Protein AF-A0A7X8FYD7-F1 (afdb_monomer)

Secondary structure (DSSP, 8-state):
--GGG--GGGEEEE-S---HHHHHHHHHHHHHHH--SS--HHHHHHHHHHHHHHS--EEETTEE--EEE-SS-SS-EEEEEEEEEEEP---TT-PPEEEEEEEEE-TT-HHHHHHHHHHHHHHTT-HHHHHHHHH--SHHHHHHHHHHHHHHTT-

Radius of gyration: 14.41 Å; Cα contacts (8 Å, |Δi|>4): 251; chains: 1; bounding box: 33×29×34 Å

Foldseek 3Di:
DQLVQDDLLQEEEAEDDDEPLVVLVVNLVSCVPRPPFFDDSVQVSVFLVVVVVVDFQAADPQEGEREGEGQRGDAKHKHKYAYLDFYQGPHPVRDGHGIYIYIYGYPVCVVVRVVNVVVVVVLVVDNVLVVLLNVDPGSVSNSVSSVVSVVVVVD

Structure (mmCIF, N/CA/C/O backbone):
data_AF-A0A7X8FYD7-F1
#
_entry.id   AF-A0A7X8FYD7-F1
#
loop_
_atom_site.group_PDB
_atom_site.id
_atom_site.type_symbol
_atom_site.label_atom_id
_atom_site.label_alt_id
_atom_site.label_comp_id
_atom_site.label_asym_id
_atom_site.label_entity_id
_atom_site.label_seq_id
_atom_site.pdbx_PDB_ins_code
_atom_site.Cartn_x
_atom_site.Cartn_y
_atom_site.Cartn_z
_atom_site.occupancy
_atom_site.B_iso_or_equiv
_atom_site.auth_seq_id
_atom_site.auth_comp_id
_atom_site.auth_asym_id
_atom_site.auth_atom_id
_atom_site.pdbx_PDB_model_num
ATOM 1 N N . MET A 1 1 ? 13.919 -7.807 6.860 1.00 67.19 1 MET A N 1
ATOM 2 C CA . MET A 1 1 ? 13.280 -8.145 5.570 1.00 67.19 1 MET A CA 1
ATOM 3 C C . MET A 1 1 ? 12.225 -7.107 5.169 1.00 67.19 1 MET A C 1
ATOM 5 O O . MET A 1 1 ? 12.425 -6.496 4.137 1.00 67.19 1 MET A O 1
ATOM 9 N N . LEU A 1 2 ? 11.195 -6.793 5.975 1.00 74.19 2 LEU A N 1
ATOM 10 C CA . LEU A 1 2 ? 10.309 -5.623 5.737 1.00 74.19 2 LEU A CA 1
ATOM 11 C C . LEU A 1 2 ? 10.886 -4.304 6.292 1.00 74.19 2 LEU A C 1
ATOM 13 O O . LEU A 1 2 ? 10.852 -3.275 5.628 1.00 74.19 2 LEU A O 1
ATOM 17 N N . LEU A 1 3 ? 11.457 -4.351 7.503 1.00 78.56 3 LEU A N 1
ATOM 18 C CA . LEU A 1 3 ? 11.962 -3.181 8.242 1.00 78.56 3 LEU A CA 1
ATOM 19 C C . LEU A 1 3 ? 12.943 -2.302 7.456 1.00 78.56 3 LEU A C 1
ATOM 21 O O . LEU A 1 3 ? 12.947 -1.091 7.627 1.00 78.56 3 LEU A O 1
ATOM 25 N N . SER A 1 4 ? 13.752 -2.902 6.580 1.00 83.06 4 SER A N 1
ATOM 26 C CA . SER A 1 4 ? 14.718 -2.190 5.731 1.00 83.06 4 SER A CA 1
ATOM 27 C C . SER A 1 4 ? 14.064 -1.249 4.716 1.00 83.06 4 SER A C 1
ATOM 29 O O . SER A 1 4 ? 14.747 -0.404 4.150 1.00 83.06 4 SER A O 1
ATOM 31 N N . TYR A 1 5 ? 12.760 -1.408 4.487 1.00 83.25 5 TYR A N 1
ATOM 32 C CA . TYR A 1 5 ? 11.956 -0.626 3.553 1.00 83.25 5 TYR A CA 1
ATOM 33 C C . TYR A 1 5 ? 10.966 0.309 4.254 1.00 83.25 5 TYR A C 1
ATOM 35 O O . TYR A 1 5 ? 10.282 1.083 3.586 1.00 83.25 5 TYR A O 1
ATOM 43 N N . LEU A 1 6 ? 10.868 0.251 5.588 1.00 79.88 6 LEU A N 1
ATOM 44 C CA . LEU A 1 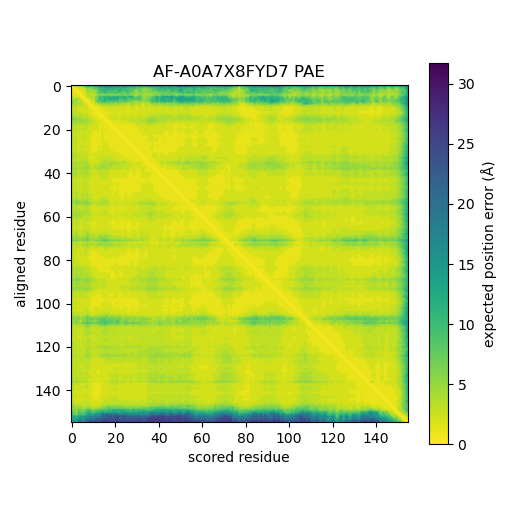6 ? 10.000 1.141 6.349 1.00 79.88 6 LEU A CA 1
ATOM 45 C C . LEU A 1 6 ? 10.676 2.497 6.541 1.00 79.88 6 LEU A C 1
ATOM 47 O O . LEU A 1 6 ? 11.766 2.609 7.095 1.00 79.88 6 LEU A O 1
ATOM 51 N N . ASN A 1 7 ? 9.981 3.540 6.111 1.00 76.94 7 ASN A N 1
ATOM 52 C CA . ASN A 1 7 ? 10.353 4.929 6.310 1.00 76.94 7 ASN A CA 1
ATOM 53 C C . ASN A 1 7 ? 9.074 5.679 6.680 1.00 76.94 7 ASN A C 1
ATOM 55 O O . ASN A 1 7 ? 8.087 5.552 5.957 1.00 76.94 7 ASN A O 1
ATOM 59 N N . ASN A 1 8 ? 9.072 6.450 7.773 1.00 76.69 8 ASN A N 1
ATOM 60 C CA . ASN A 1 8 ? 7.869 7.178 8.195 1.00 76.69 8 ASN A CA 1
ATOM 61 C C . ASN A 1 8 ? 7.338 8.101 7.091 1.00 76.69 8 ASN A C 1
ATOM 63 O O . ASN A 1 8 ? 6.133 8.201 6.909 1.00 76.69 8 ASN A O 1
ATOM 67 N N . LYS A 1 9 ? 8.223 8.684 6.270 1.00 87.75 9 LYS A N 1
ATOM 68 C CA . LYS A 1 9 ? 7.839 9.536 5.137 1.00 87.75 9 LYS A CA 1
ATOM 69 C C . LYS A 1 9 ? 7.046 8.793 4.062 1.00 87.75 9 LYS A C 1
ATOM 71 O O . LYS A 1 9 ? 6.419 9.448 3.243 1.00 87.75 9 LYS A O 1
ATOM 76 N N . MET A 1 10 ? 7.117 7.464 4.031 1.00 94.12 10 MET A N 1
ATOM 77 C CA . MET A 1 10 ? 6.411 6.602 3.080 1.00 94.12 10 MET A CA 1
ATOM 78 C C . MET A 1 10 ? 5.127 6.004 3.660 1.00 94.12 10 MET A C 1
ATOM 80 O O . MET A 1 10 ? 4.508 5.159 3.016 1.00 94.12 10 MET A O 1
ATOM 84 N N . ILE A 1 11 ? 4.740 6.407 4.871 1.00 96.38 11 ILE A N 1
ATOM 85 C CA . ILE A 1 11 ? 3.503 5.992 5.523 1.00 96.38 11 ILE A CA 1
ATOM 86 C C . ILE A 1 11 ? 2.529 7.165 5.461 1.00 96.38 11 ILE A C 1
ATOM 88 O O . ILE A 1 11 ? 2.913 8.299 5.724 1.00 96.38 11 ILE A O 1
ATOM 92 N N . SER A 1 12 ? 1.276 6.890 5.110 1.00 97.19 12 SER A N 1
ATOM 93 C CA . SER A 1 12 ? 0.207 7.884 5.081 1.00 97.19 12 SER A CA 1
ATOM 94 C C . SER A 1 12 ? -1.029 7.379 5.816 1.00 97.19 12 SER A C 1
ATOM 96 O O . SER A 1 12 ? -1.441 6.228 5.646 1.00 97.19 12 SER A O 1
ATOM 98 N N . LEU A 1 13 ? -1.630 8.248 6.630 1.00 97.69 13 LEU A N 1
ATOM 99 C CA . LEU A 1 13 ? -2.924 7.997 7.256 1.00 97.69 13 LEU A CA 1
ATOM 100 C C . LEU A 1 13 ? -4.000 8.903 6.653 1.00 97.69 13 LEU A C 1
ATOM 102 O O . LEU A 1 13 ? -3.985 10.120 6.820 1.00 97.69 13 LEU A O 1
ATOM 106 N N . GLU A 1 14 ? -4.989 8.289 6.020 1.00 97.81 14 GLU A N 1
ATOM 107 C CA . GLU A 1 14 ? -6.003 8.976 5.232 1.00 97.81 14 GLU A CA 1
ATOM 108 C C . GLU A 1 14 ? -7.385 8.880 5.890 1.00 97.81 14 GLU A C 1
ATOM 110 O O . GLU A 1 14 ? -7.880 7.798 6.223 1.00 97.81 14 GLU A O 1
ATOM 115 N N . LYS A 1 15 ? -8.018 10.042 6.095 1.00 96.38 15 LYS A N 1
ATOM 116 C CA . LYS A 1 15 ? -9.303 10.170 6.812 1.00 96.38 15 LYS A CA 1
ATOM 117 C C . LYS A 1 15 ? -10.501 10.441 5.906 1.00 96.38 15 LYS A C 1
ATOM 119 O O . LYS A 1 15 ? -11.630 10.378 6.383 1.00 96.38 15 LYS A O 1
ATOM 124 N N . ASN A 1 16 ? -10.267 10.751 4.635 1.00 96.81 16 ASN A N 1
ATOM 125 C CA . ASN A 1 16 ? -11.333 10.960 3.658 1.00 96.81 16 ASN A CA 1
ATOM 126 C C . ASN A 1 16 ? -11.757 9.622 3.032 1.00 96.81 16 ASN A C 1
ATOM 128 O O . ASN A 1 16 ? -11.163 8.578 3.311 1.00 96.81 16 ASN A O 1
ATOM 132 N N . SER A 1 17 ? -12.800 9.658 2.209 1.00 96.56 17 SER A N 1
ATOM 133 C CA . SER A 1 17 ? -13.188 8.541 1.345 1.00 96.56 17 SER A CA 1
ATOM 134 C C . SER A 1 17 ? -12.618 8.758 -0.049 1.00 96.56 17 SER A C 1
ATOM 136 O O . SER A 1 17 ? -12.572 9.893 -0.519 1.00 96.56 17 SER A O 1
ATOM 138 N N . TYR A 1 18 ? -12.218 7.671 -0.697 1.00 97.50 18 TYR A N 1
ATOM 139 C CA . TYR A 1 18 ? -11.597 7.689 -2.016 1.00 97.50 18 TYR A CA 1
ATOM 140 C C . TYR A 1 18 ? -12.114 6.530 -2.859 1.00 97.50 18 TYR A C 1
ATOM 142 O O . TYR A 1 18 ? -12.574 5.517 -2.333 1.00 97.50 18 TYR A O 1
ATOM 150 N N . THR A 1 19 ? -11.996 6.677 -4.167 1.00 98.31 19 THR A N 1
ATOM 151 C CA . THR A 1 19 ? -12.099 5.600 -5.147 1.00 98.31 19 THR A CA 1
ATOM 152 C C . THR A 1 19 ? -10.771 4.853 -5.268 1.00 98.31 19 THR A C 1
ATOM 154 O O . THR A 1 19 ? -9.711 5.341 -4.871 1.00 98.31 19 THR A O 1
ATOM 157 N N . LYS A 1 20 ? -10.810 3.653 -5.851 1.00 97.94 20 LYS A N 1
ATOM 158 C CA . LYS A 1 20 ? -9.612 2.851 -6.125 1.00 97.94 20 LYS A CA 1
ATOM 159 C C . LYS A 1 20 ? -8.558 3.616 -6.935 1.00 97.94 20 LYS A C 1
ATOM 161 O O . LYS A 1 20 ? -7.377 3.556 -6.594 1.00 97.94 20 LYS A O 1
ATOM 166 N N . ASP A 1 21 ? -8.982 4.342 -7.965 1.00 97.62 21 ASP A N 1
ATOM 167 C CA . ASP A 1 21 ? -8.078 5.087 -8.844 1.00 97.62 21 ASP A CA 1
ATOM 168 C C . ASP A 1 21 ? -7.400 6.245 -8.099 1.00 97.62 21 ASP A C 1
ATOM 170 O O . ASP A 1 21 ? -6.180 6.395 -8.181 1.00 97.62 21 ASP A O 1
ATOM 174 N N . GLU A 1 22 ? -8.150 6.986 -7.275 1.00 98.25 22 GLU A N 1
ATOM 175 C CA . GLU A 1 22 ? -7.597 8.049 -6.421 1.00 98.25 22 GLU A CA 1
ATOM 176 C C . GLU A 1 22 ? -6.576 7.506 -5.412 1.00 98.25 22 GLU A C 1
ATOM 178 O O . GLU A 1 22 ? -5.557 8.149 -5.154 1.00 98.25 22 GLU A O 1
ATOM 183 N N . ILE A 1 23 ? -6.806 6.309 -4.856 1.00 98.19 23 ILE A N 1
ATOM 184 C CA . ILE A 1 23 ? -5.835 5.648 -3.973 1.00 98.19 23 ILE A CA 1
ATOM 185 C C . ILE A 1 23 ? -4.547 5.308 -4.726 1.00 98.19 23 ILE A C 1
ATOM 187 O O . ILE A 1 23 ? -3.457 5.590 -4.227 1.00 98.19 23 ILE A O 1
ATOM 191 N N . LEU A 1 24 ? -4.642 4.726 -5.924 1.00 98.38 24 LEU A N 1
ATOM 192 C CA . LEU A 1 24 ? -3.464 4.380 -6.725 1.00 98.38 24 LEU A CA 1
ATOM 193 C C . LEU A 1 24 ? -2.661 5.624 -7.119 1.00 98.38 24 LEU A C 1
ATOM 19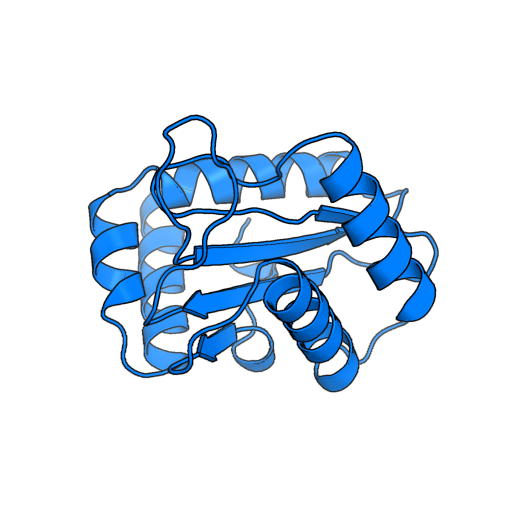5 O O . LEU A 1 24 ? -1.434 5.618 -7.001 1.00 98.38 24 LEU A O 1
ATOM 199 N N . GLU A 1 25 ? -3.338 6.698 -7.520 1.00 98.25 25 GLU A N 1
ATOM 200 C CA . GLU A 1 25 ? -2.706 7.982 -7.821 1.00 98.25 25 GLU A CA 1
ATOM 201 C C . GLU A 1 25 ? -2.019 8.579 -6.584 1.00 98.25 25 GLU A C 1
ATOM 203 O O . GLU A 1 25 ? -0.841 8.941 -6.641 1.00 98.25 25 GLU A O 1
ATOM 208 N N . LYS A 1 26 ? -2.700 8.620 -5.431 1.00 98.06 26 LYS A N 1
ATOM 209 C CA . LYS A 1 26 ? -2.124 9.123 -4.174 1.00 98.06 26 LYS A CA 1
ATOM 210 C C . LYS A 1 26 ? -0.894 8.340 -3.733 1.00 98.06 26 LYS A C 1
ATOM 212 O O . LYS A 1 26 ? 0.093 8.949 -3.330 1.00 98.06 26 LYS A O 1
ATOM 217 N N . MET A 1 27 ? -0.922 7.013 -3.832 1.00 98.19 27 MET A N 1
ATOM 218 C CA . MET A 1 27 ? 0.229 6.171 -3.492 1.00 98.19 27 MET A CA 1
ATOM 219 C C . MET A 1 27 ? 1.442 6.481 -4.372 1.00 98.19 27 MET A C 1
ATOM 221 O O . MET A 1 27 ? 2.564 6.591 -3.875 1.00 98.19 27 MET A O 1
ATOM 225 N N . VAL A 1 28 ? 1.224 6.686 -5.673 1.00 97.94 28 VAL A N 1
ATOM 226 C CA . VAL A 1 28 ? 2.292 7.113 -6.580 1.00 97.94 28 VAL A CA 1
ATOM 227 C C . VAL A 1 28 ? 2.768 8.528 -6.232 1.00 97.94 28 VAL A C 1
ATOM 229 O O . VAL A 1 28 ? 3.973 8.768 -6.192 1.00 97.94 28 VAL A O 1
ATOM 232 N N . ASN A 1 29 ? 1.873 9.451 -5.879 1.00 97.69 29 ASN A N 1
ATOM 233 C CA . ASN A 1 29 ? 2.255 10.798 -5.447 1.00 97.69 29 ASN A CA 1
ATOM 234 C C . ASN A 1 29 ? 3.095 10.801 -4.156 1.00 97.69 29 ASN A C 1
ATOM 236 O O . ASN A 1 29 ? 4.062 11.559 -4.077 1.00 97.69 29 ASN A O 1
ATOM 240 N N . ILE A 1 30 ? 2.831 9.904 -3.196 1.00 96.69 30 ILE A N 1
ATOM 241 C CA . ILE A 1 30 ? 3.703 9.707 -2.021 1.00 96.69 30 ILE A CA 1
ATOM 242 C C . ILE A 1 30 ? 5.124 9.351 -2.471 1.00 96.69 30 ILE A C 1
ATOM 244 O O . ILE A 1 30 ? 6.092 9.973 -2.029 1.00 96.69 30 ILE A O 1
ATOM 248 N N . ILE A 1 31 ? 5.270 8.402 -3.402 1.00 95.88 31 ILE A N 1
ATOM 249 C CA . ILE A 1 31 ? 6.582 8.054 -3.965 1.00 95.88 31 ILE A CA 1
ATOM 250 C C . ILE A 1 31 ? 7.212 9.282 -4.633 1.00 95.88 31 ILE A C 1
ATOM 252 O O . ILE A 1 31 ? 8.392 9.557 -4.420 1.00 95.88 31 ILE A O 1
ATOM 256 N N . ASN A 1 32 ? 6.439 10.050 -5.403 1.00 96.75 32 ASN A N 1
ATOM 257 C CA . ASN A 1 32 ? 6.947 11.223 -6.104 1.00 96.75 32 ASN A CA 1
ATOM 258 C C . ASN A 1 32 ? 7.571 12.256 -5.151 1.00 96.75 32 ASN A C 1
ATOM 260 O O . ASN A 1 32 ? 8.688 12.727 -5.377 1.00 96.75 32 ASN A O 1
ATOM 264 N N . GLU A 1 33 ? 6.847 12.582 -4.082 1.00 95.69 33 GLU A N 1
ATOM 265 C CA . GLU A 1 33 ? 7.222 13.622 -3.126 1.00 95.69 33 GLU A CA 1
ATOM 266 C C . GLU A 1 33 ? 8.332 13.191 -2.168 1.00 95.69 33 GLU A C 1
ATOM 268 O O . GLU A 1 33 ? 9.149 14.013 -1.752 1.00 95.69 33 GLU A O 1
ATOM 273 N N . LYS A 1 34 ? 8.332 11.920 -1.756 1.00 94.75 34 LYS A N 1
ATOM 274 C CA . LYS A 1 34 ? 9.112 11.464 -0.597 1.00 94.75 34 LYS A CA 1
ATOM 275 C C . LYS A 1 34 ? 10.342 10.657 -0.993 1.00 94.75 34 LYS A C 1
ATOM 277 O O . LYS A 1 34 ? 11.320 10.649 -0.245 1.00 94.75 34 LYS A O 1
ATOM 282 N N . TYR A 1 35 ? 10.323 9.997 -2.152 1.00 93.81 35 TYR A N 1
ATOM 283 C CA . TYR A 1 35 ? 11.472 9.248 -2.653 1.00 93.81 35 TYR A CA 1
ATOM 284 C C . TYR A 1 35 ? 12.420 10.189 -3.393 1.00 93.81 35 TYR A C 1
ATOM 286 O O . TYR A 1 35 ? 12.022 10.861 -4.344 1.00 93.81 35 TYR A O 1
ATOM 294 N N . THR A 1 36 ? 13.685 10.234 -2.988 1.00 93.19 36 THR A N 1
ATOM 295 C CA . THR A 1 36 ? 14.683 11.158 -3.552 1.00 93.19 36 THR A CA 1
ATOM 296 C C . THR A 1 36 ? 15.582 10.526 -4.612 1.00 93.19 36 THR A C 1
ATOM 298 O O . THR A 1 36 ? 16.330 11.248 -5.269 1.00 93.19 36 THR A O 1
ATOM 301 N N . GLY A 1 37 ? 15.526 9.205 -4.792 1.00 92.88 37 GLY A N 1
ATOM 302 C CA . GLY A 1 37 ? 16.329 8.504 -5.789 1.00 92.88 37 GLY A CA 1
ATOM 303 C C . GLY A 1 37 ? 15.774 8.613 -7.213 1.00 92.88 37 GLY A C 1
ATOM 304 O O . GLY A 1 37 ? 14.824 9.351 -7.496 1.00 92.88 37 GLY A O 1
ATOM 305 N N . LYS A 1 38 ? 16.399 7.871 -8.134 1.00 94.44 38 LYS A N 1
ATOM 306 C CA . LYS A 1 38 ? 16.038 7.863 -9.559 1.00 94.44 38 LYS A CA 1
ATOM 307 C C . LYS A 1 38 ? 14.614 7.326 -9.727 1.00 94.44 38 LYS A C 1
ATOM 309 O O . LYS A 1 38 ? 14.336 6.216 -9.289 1.00 94.44 38 LYS A O 1
ATOM 314 N N . LYS A 1 39 ? 13.737 8.098 -10.373 1.00 95.81 39 LYS A N 1
ATOM 315 C CA . LYS A 1 39 ? 12.351 7.709 -10.666 1.00 95.81 39 LYS A CA 1
ATOM 316 C C . LYS A 1 39 ? 11.829 8.387 -11.934 1.00 95.81 39 LYS A C 1
ATOM 318 O O . LYS A 1 39 ? 12.190 9.528 -12.212 1.00 95.81 39 LYS A O 1
ATOM 323 N N . ASP A 1 40 ? 10.935 7.709 -12.646 1.00 97.50 40 ASP A N 1
ATOM 324 C CA . ASP A 1 40 ? 10.016 8.294 -13.625 1.00 97.50 40 ASP A CA 1
ATOM 325 C C . ASP A 1 40 ? 8.601 8.004 -13.130 1.00 97.50 40 ASP A C 1
ATOM 327 O O . ASP A 1 40 ? 8.136 6.863 -13.132 1.00 97.50 40 ASP A O 1
ATOM 331 N N . ILE A 1 41 ? 7.915 9.046 -12.668 1.00 97.00 41 ILE A N 1
ATOM 332 C CA . ILE A 1 41 ? 6.612 8.871 -12.037 1.00 97.00 41 ILE A CA 1
ATOM 333 C C . ILE A 1 41 ? 5.529 8.434 -13.027 1.00 97.00 41 ILE A C 1
ATOM 335 O O . ILE A 1 41 ? 4.618 7.689 -12.664 1.00 97.00 41 ILE A O 1
ATOM 339 N N . ASN A 1 42 ? 5.664 8.834 -14.293 1.00 97.44 42 ASN A N 1
ATOM 340 C CA . ASN A 1 42 ? 4.726 8.459 -15.339 1.00 97.44 42 ASN A CA 1
ATOM 341 C C . ASN A 1 42 ? 4.891 6.984 -15.701 1.00 97.44 42 ASN A C 1
ATOM 343 O O . ASN A 1 42 ? 3.891 6.305 -15.942 1.00 97.44 42 ASN A O 1
ATOM 347 N N . GLU A 1 43 ? 6.130 6.477 -15.739 1.00 97.75 43 GLU A N 1
ATOM 348 C CA . GLU A 1 43 ? 6.373 5.042 -15.913 1.00 97.75 43 GLU A CA 1
ATOM 349 C C . GLU A 1 43 ? 5.765 4.255 -14.746 1.00 97.75 43 GLU A C 1
ATOM 351 O O . GLU A 1 43 ? 4.989 3.326 -14.981 1.00 97.75 43 GLU A O 1
ATOM 356 N N . ILE A 1 44 ? 6.059 4.661 -13.505 1.00 98.06 44 ILE A N 1
ATOM 357 C CA . ILE A 1 44 ? 5.569 3.993 -12.292 1.00 98.06 44 ILE A CA 1
ATOM 358 C C . ILE A 1 44 ? 4.041 3.911 -12.298 1.00 98.06 44 ILE A C 1
ATOM 360 O O . ILE A 1 44 ? 3.492 2.814 -12.182 1.00 98.06 44 ILE A O 1
ATOM 364 N N . TYR A 1 45 ? 3.352 5.037 -12.506 1.00 98.31 45 TYR A N 1
ATOM 365 C CA . TYR A 1 45 ? 1.890 5.065 -12.546 1.00 98.31 45 TYR A CA 1
ATOM 366 C C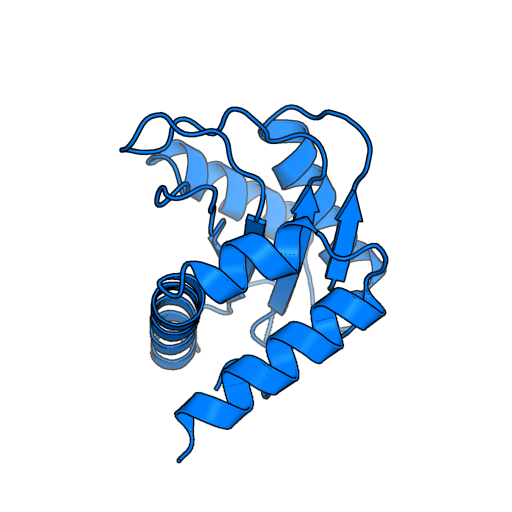 . TYR A 1 45 ? 1.333 4.136 -13.628 1.00 98.31 45 TYR A C 1
ATOM 368 O O . TYR A 1 45 ? 0.510 3.265 -13.346 1.00 98.31 45 TYR A O 1
ATOM 376 N N . LYS A 1 46 ? 1.844 4.241 -14.864 1.00 98.25 46 LYS A N 1
ATOM 377 C CA . LYS A 1 46 ? 1.401 3.390 -15.979 1.00 98.25 46 LYS A CA 1
ATOM 378 C C . LYS A 1 46 ? 1.586 1.906 -15.680 1.00 98.25 46 LYS A C 1
ATOM 380 O O . LYS A 1 46 ? 0.716 1.110 -16.023 1.00 98.25 46 LYS A O 1
ATOM 385 N N . LYS A 1 47 ? 2.703 1.516 -15.060 1.00 98.19 47 LYS A N 1
ATOM 386 C CA . LYS A 1 47 ? 2.983 0.114 -14.723 1.00 98.19 47 LYS A CA 1
ATOM 387 C C . LYS A 1 47 ? 2.081 -0.404 -13.605 1.00 98.19 47 LYS A C 1
ATOM 389 O O . LYS A 1 47 ? 1.630 -1.543 -13.703 1.00 98.19 47 LYS A O 1
ATOM 394 N N . ILE A 1 48 ? 1.796 0.415 -12.593 1.00 98.38 48 ILE A N 1
ATOM 395 C CA . ILE A 1 48 ? 0.854 0.076 -11.518 1.00 98.38 48 ILE A CA 1
ATOM 396 C C . ILE A 1 48 ? -0.548 -0.149 -12.091 1.00 98.38 48 ILE A C 1
ATOM 398 O O . ILE A 1 48 ? -1.121 -1.215 -11.882 1.00 98.38 48 ILE A O 1
ATOM 402 N N . ILE A 1 49 ? -1.062 0.793 -12.887 1.00 98.25 49 ILE A N 1
ATOM 403 C CA . ILE A 1 49 ? -2.388 0.669 -13.513 1.00 98.25 49 ILE A CA 1
ATOM 404 C C . ILE A 1 49 ? -2.443 -0.533 -14.461 1.00 98.25 49 ILE A C 1
ATOM 406 O O . ILE A 1 49 ? -3.390 -1.315 -14.426 1.00 98.25 49 ILE A O 1
ATOM 410 N N . ALA A 1 50 ? -1.406 -0.737 -15.280 1.00 98.06 50 ALA A N 1
ATOM 411 C CA . ALA A 1 50 ? -1.339 -1.898 -16.163 1.00 98.06 50 ALA A CA 1
ATOM 412 C C . ALA A 1 50 ? -1.382 -3.217 -15.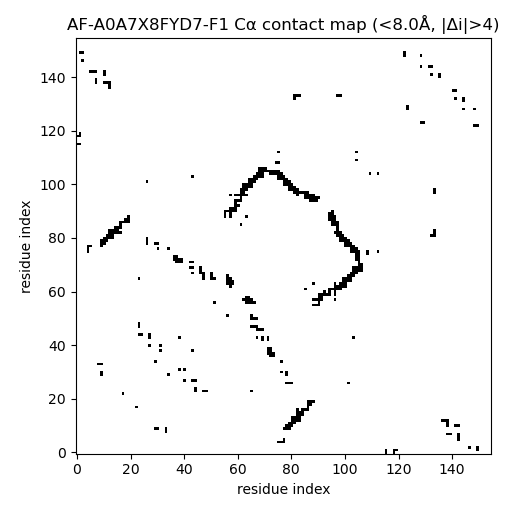379 1.00 98.06 50 ALA A C 1
ATOM 414 O O . ALA A 1 50 ? -2.059 -4.148 -15.809 1.00 98.06 50 ALA A O 1
ATOM 415 N N . ARG A 1 51 ? -0.699 -3.304 -14.227 1.00 97.25 51 ARG A N 1
ATOM 416 C CA . ARG A 1 51 ? -0.775 -4.483 -13.357 1.00 97.25 51 ARG A CA 1
ATOM 417 C C . ARG A 1 51 ? -2.173 -4.656 -12.775 1.00 97.25 51 ARG A C 1
ATOM 419 O O . ARG A 1 51 ? -2.666 -5.781 -12.772 1.00 97.25 51 ARG A O 1
ATOM 426 N N . GLU A 1 52 ? -2.790 -3.588 -12.290 1.00 97.75 52 GLU A N 1
ATOM 427 C CA . GLU A 1 52 ? -4.122 -3.641 -11.683 1.00 97.75 52 GLU A CA 1
ATOM 428 C C . GLU A 1 52 ? -5.197 -4.096 -12.683 1.00 97.75 52 GLU A C 1
ATOM 430 O O . GLU A 1 52 ? -6.081 -4.878 -12.341 1.00 97.75 52 GLU A O 1
ATOM 435 N N . ASN A 1 53 ? -5.067 -3.691 -13.949 1.00 97.06 53 ASN A N 1
ATOM 436 C CA . ASN A 1 53 ? -5.986 -4.064 -15.028 1.00 97.06 53 ASN A CA 1
ATOM 437 C C . ASN A 1 53 ? -5.895 -5.538 -15.450 1.00 97.06 53 ASN A C 1
ATOM 439 O O . ASN A 1 53 ? -6.836 -6.056 -16.046 1.00 97.06 53 ASN A O 1
ATOM 443 N N . VAL A 1 54 ? -4.788 -6.233 -15.152 1.00 97.25 54 VAL A N 1
ATOM 444 C CA . VAL A 1 54 ? -4.703 -7.697 -15.343 1.00 97.25 54 VAL A CA 1
ATOM 445 C C . VAL A 1 54 ? -5.629 -8.424 -14.362 1.00 97.25 54 VAL A C 1
ATOM 447 O O . VAL A 1 54 ? -6.114 -9.516 -14.645 1.00 97.25 54 VAL A O 1
ATOM 450 N N . GLY A 1 55 ? -5.871 -7.817 -13.205 1.00 95.62 55 GLY A N 1
ATOM 451 C CA . GLY A 1 55 ? -6.695 -8.348 -12.136 1.00 95.62 55 GLY A CA 1
ATOM 452 C C . GLY A 1 55 ? -6.337 -7.667 -10.824 1.00 95.62 55 GLY A C 1
ATOM 453 O O . GLY A 1 55 ? -5.188 -7.246 -10.639 1.00 95.62 55 GLY A O 1
ATOM 454 N N . THR A 1 56 ? -7.319 -7.605 -9.921 1.00 97.31 56 THR A N 1
ATOM 455 C CA . THR A 1 56 ? -7.186 -6.920 -8.631 1.00 97.31 56 THR A CA 1
ATOM 456 C C . THR A 1 56 ? -5.883 -7.285 -7.913 1.00 97.31 56 THR A C 1
ATOM 458 O O . THR A 1 56 ? -5.469 -8.449 -7.887 1.00 97.31 56 THR A O 1
ATOM 461 N N . THR A 1 57 ? -5.218 -6.293 -7.325 1.00 97.25 57 THR A N 1
ATOM 462 C CA . THR A 1 57 ? -4.148 -6.527 -6.341 1.00 97.25 57 THR A CA 1
ATOM 463 C C . THR A 1 57 ? -4.669 -6.532 -4.904 1.00 97.25 57 THR A C 1
ATOM 465 O O . THR A 1 57 ? -3.888 -6.662 -3.958 1.00 97.25 57 THR A O 1
ATOM 468 N N . GLY A 1 58 ? -5.990 -6.441 -4.733 1.00 97.25 58 GLY A N 1
ATOM 469 C CA . GLY A 1 58 ? -6.680 -6.754 -3.493 1.00 97.25 58 GLY A CA 1
ATOM 470 C C . GLY A 1 58 ? -6.546 -8.240 -3.170 1.00 97.25 58 GLY A C 1
ATOM 471 O O . GLY A 1 58 ? -6.962 -9.085 -3.958 1.00 97.25 58 GLY A O 1
ATOM 472 N N . ILE A 1 59 ? -5.975 -8.567 -2.012 1.00 95.56 59 ILE A N 1
ATOM 473 C CA . ILE A 1 59 ? -5.734 -9.961 -1.593 1.00 95.56 59 ILE A CA 1
ATOM 474 C C . ILE A 1 59 ? -6.766 -10.466 -0.574 1.00 95.56 59 ILE A C 1
ATOM 476 O O . ILE A 1 59 ? -6.675 -11.606 -0.118 1.00 95.56 59 ILE A O 1
ATOM 480 N N . GLY A 1 60 ? -7.738 -9.619 -0.228 1.00 95.25 60 GLY A N 1
ATOM 481 C CA . GLY A 1 60 ? -8.735 -9.865 0.810 1.00 95.25 60 GLY A CA 1
ATOM 482 C C . GLY A 1 60 ? -8.290 -9.403 2.197 1.00 95.25 60 GLY A C 1
ATOM 483 O O . GLY A 1 60 ? -7.194 -8.863 2.374 1.00 95.25 60 GLY A O 1
ATOM 484 N N . LYS A 1 61 ? -9.158 -9.602 3.190 1.00 95.94 61 LYS A N 1
ATOM 485 C CA . LYS A 1 61 ? -8.971 -9.228 4.600 1.00 95.94 61 LYS A CA 1
ATOM 486 C C . LYS A 1 61 ? -8.656 -7.743 4.786 1.00 95.94 61 LYS A C 1
ATOM 488 O O . LYS A 1 61 ? -7.837 -7.379 5.636 1.00 95.94 61 LYS A O 1
ATOM 493 N N . GLY A 1 62 ? -9.249 -6.903 3.943 1.00 96.88 62 GLY A N 1
ATOM 494 C CA . GLY A 1 62 ? -9.032 -5.462 3.926 1.00 96.88 62 GLY A CA 1
ATOM 495 C C . GLY A 1 62 ? -7.669 -4.996 3.401 1.00 96.88 62 GLY A C 1
ATOM 496 O O . GLY A 1 62 ? -7.260 -3.882 3.741 1.00 96.88 62 GLY A O 1
ATOM 497 N N . ILE A 1 63 ? -6.962 -5.806 2.598 1.00 97.69 63 ILE A N 1
ATOM 498 C CA . ILE A 1 63 ? -5.614 -5.494 2.090 1.00 97.69 63 ILE A CA 1
ATOM 499 C C . ILE A 1 63 ? -5.564 -5.437 0.560 1.00 97.69 63 ILE A C 1
ATOM 501 O O . ILE A 1 63 ? -6.072 -6.327 -0.129 1.00 97.69 63 ILE A O 1
ATOM 505 N N . ALA A 1 64 ? -4.834 -4.451 0.039 1.00 97.81 64 ALA A N 1
ATOM 506 C CA . ALA A 1 64 ? -4.330 -4.430 -1.330 1.00 97.81 64 ALA A CA 1
ATOM 507 C C . ALA A 1 64 ? -2.807 -4.257 -1.359 1.00 97.81 64 ALA A C 1
ATOM 509 O O . ALA A 1 64 ? -2.231 -3.523 -0.552 1.00 97.81 64 ALA A O 1
ATOM 510 N N . VAL A 1 65 ? -2.155 -4.902 -2.330 1.00 97.50 65 VAL A N 1
ATOM 511 C CA . VAL A 1 65 ? -0.703 -4.792 -2.541 1.00 97.50 65 VAL A CA 1
ATOM 512 C C . VAL A 1 65 ? -0.402 -4.368 -3.985 1.00 97.50 65 VAL A C 1
ATOM 514 O O . VAL A 1 65 ? 0.085 -5.193 -4.764 1.00 97.50 65 VAL A O 1
ATOM 517 N N . PRO A 1 66 ? -0.705 -3.119 -4.399 1.00 98.00 66 PRO A N 1
ATOM 518 C CA . PRO A 1 66 ? -0.415 -2.650 -5.753 1.00 98.00 66 PRO A CA 1
ATOM 519 C C . PRO A 1 66 ? 1.082 -2.716 -6.032 1.00 98.00 66 PRO A C 1
ATOM 521 O O . PRO A 1 66 ? 1.888 -2.191 -5.266 1.00 98.00 66 PRO A O 1
ATOM 524 N N . HIS A 1 67 ? 1.489 -3.363 -7.119 1.00 97.44 67 HIS A N 1
ATOM 525 C CA . HIS A 1 67 ? 2.909 -3.593 -7.357 1.00 97.44 67 HIS A CA 1
ATOM 526 C C . HIS A 1 67 ? 3.303 -3.545 -8.821 1.00 97.44 67 HIS A C 1
ATOM 528 O O . HIS A 1 67 ? 2.537 -3.918 -9.702 1.00 97.44 67 HIS A O 1
ATOM 534 N N . ALA A 1 68 ? 4.537 -3.133 -9.088 1.00 96.62 68 ALA A N 1
ATOM 535 C CA . ALA A 1 68 ? 5.055 -3.072 -10.444 1.00 96.62 68 ALA A CA 1
ATOM 536 C C . ALA A 1 68 ? 6.574 -3.219 -10.500 1.00 96.62 68 ALA A C 1
ATOM 538 O O . ALA A 1 68 ? 7.297 -2.867 -9.569 1.00 96.62 68 ALA A O 1
ATOM 539 N N . ARG A 1 69 ? 7.056 -3.686 -11.656 1.00 95.25 69 ARG A N 1
ATOM 540 C CA . ARG A 1 69 ? 8.467 -3.584 -12.032 1.00 95.25 69 ARG A CA 1
ATOM 541 C C . ARG A 1 69 ? 8.662 -2.418 -12.996 1.00 95.25 69 ARG A C 1
ATOM 543 O O . ARG A 1 69 ? 7.946 -2.353 -13.998 1.00 95.25 69 ARG A O 1
ATOM 550 N N . CYS A 1 70 ? 9.626 -1.549 -12.708 1.00 95.31 70 CYS A N 1
ATOM 551 C CA . CYS A 1 70 ? 9.911 -0.340 -13.488 1.00 95.31 70 CYS A CA 1
ATOM 552 C C . CYS A 1 70 ? 11.403 -0.242 -13.827 1.00 95.31 70 CYS A C 1
ATOM 554 O O . CYS A 1 70 ? 12.248 -0.634 -13.028 1.00 95.31 70 CYS A O 1
ATOM 556 N N . GLU A 1 71 ? 11.729 0.289 -15.002 1.00 94.12 71 GLU A N 1
ATOM 557 C CA . GLU A 1 71 ? 13.115 0.525 -15.442 1.00 94.12 71 GLU A CA 1
ATOM 558 C C . GLU A 1 71 ? 13.669 1.852 -14.901 1.00 94.12 71 GLU A C 1
ATOM 560 O O . GLU A 1 71 ? 14.881 2.038 -14.756 1.00 94.12 71 GLU A O 1
ATOM 565 N N . SER A 1 72 ? 12.782 2.789 -14.565 1.00 93.06 72 SER A N 1
ATOM 566 C CA . SER A 1 72 ? 13.153 4.115 -14.081 1.00 93.06 72 SER A CA 1
ATOM 567 C C . SER A 1 72 ? 13.715 4.178 -12.659 1.00 93.06 72 SER A C 1
ATOM 569 O O . SER A 1 72 ? 14.078 5.266 -12.224 1.00 93.06 72 SER A O 1
ATOM 571 N N . ILE A 1 73 ? 13.778 3.062 -11.930 1.00 95.06 73 ILE A N 1
ATOM 572 C CA . ILE A 1 73 ? 14.252 2.995 -10.538 1.00 95.06 73 ILE A CA 1
ATOM 573 C C . ILE A 1 73 ? 15.438 2.033 -10.420 1.00 95.06 73 ILE A C 1
ATOM 575 O O . ILE A 1 73 ? 15.628 1.179 -11.280 1.00 95.06 73 ILE A O 1
ATOM 579 N N . ASN A 1 74 ? 16.255 2.174 -9.378 1.00 93.81 74 ASN A N 1
ATOM 580 C CA . ASN A 1 74 ? 17.436 1.327 -9.130 1.00 93.81 74 ASN A CA 1
ATOM 581 C C . ASN A 1 74 ? 17.371 0.553 -7.801 1.00 93.81 74 ASN A C 1
ATOM 583 O O . ASN A 1 74 ? 18.187 -0.336 -7.553 1.00 93.81 74 ASN A O 1
ATOM 587 N N . GLU A 1 75 ? 16.385 0.847 -6.962 1.00 93.31 75 GLU A N 1
ATOM 588 C CA . GLU A 1 75 ? 16.125 0.169 -5.700 1.00 93.31 75 GLU A CA 1
ATOM 589 C C . GLU A 1 75 ? 14.627 -0.048 -5.512 1.00 93.31 75 GLU A C 1
ATOM 591 O O . GLU A 1 75 ? 13.805 0.529 -6.223 1.00 93.31 75 GLU A O 1
ATOM 596 N N . ILE A 1 76 ? 14.279 -0.930 -4.582 1.00 94.62 76 ILE A N 1
ATOM 597 C CA . ILE A 1 76 ? 12.885 -1.208 -4.261 1.00 94.62 76 ILE A CA 1
ATOM 598 C C . ILE A 1 76 ? 12.328 -0.054 -3.427 1.00 94.62 76 ILE A C 1
ATOM 600 O O . ILE A 1 76 ? 12.941 0.364 -2.447 1.00 94.62 76 ILE A O 1
ATOM 604 N N . ILE A 1 77 ? 11.141 0.415 -3.799 1.00 95.12 77 ILE A N 1
ATOM 605 C CA . ILE A 1 77 ? 10.401 1.467 -3.108 1.00 95.12 77 ILE A CA 1
ATOM 606 C C . ILE A 1 77 ? 9.125 0.854 -2.543 1.00 95.12 77 ILE A C 1
ATOM 608 O O . ILE A 1 77 ? 8.386 0.180 -3.265 1.00 95.12 77 ILE A O 1
ATOM 612 N N . MET A 1 78 ? 8.856 1.124 -1.269 1.00 95.38 78 MET A N 1
ATOM 613 C CA . MET A 1 78 ? 7.633 0.708 -0.595 1.00 95.38 78 MET A CA 1
ATOM 614 C C . MET A 1 78 ? 6.943 1.919 0.025 1.00 95.38 78 MET A C 1
ATOM 616 O O . MET A 1 78 ? 7.595 2.730 0.680 1.00 95.38 78 MET A O 1
ATOM 620 N N . ALA A 1 79 ? 5.630 2.014 -0.167 1.00 96.69 79 ALA A N 1
ATOM 621 C CA . ALA A 1 79 ? 4.772 2.985 0.501 1.00 96.69 79 ALA A CA 1
ATOM 622 C C . ALA A 1 79 ? 3.581 2.273 1.144 1.00 96.69 79 ALA A C 1
ATOM 624 O O . ALA A 1 79 ? 3.100 1.266 0.622 1.00 96.69 79 ALA A O 1
ATOM 625 N N . ILE A 1 80 ? 3.115 2.787 2.279 1.00 97.38 80 ILE A N 1
ATOM 626 C CA . ILE A 1 80 ? 1.995 2.236 3.043 1.00 97.38 80 ILE A CA 1
ATOM 627 C C . ILE A 1 80 ? 0.963 3.336 3.240 1.00 97.38 80 ILE A C 1
ATOM 629 O O . ILE A 1 80 ? 1.295 4.443 3.653 1.00 97.38 80 ILE A O 1
ATOM 633 N N . MET A 1 81 ? -0.299 3.019 2.994 1.00 98.12 81 MET A N 1
ATOM 634 C CA . MET A 1 81 ? -1.415 3.903 3.282 1.00 98.12 81 MET A CA 1
ATOM 635 C C . MET A 1 81 ? -2.479 3.154 4.062 1.00 98.12 81 MET A C 1
ATOM 637 O O . MET A 1 81 ? -2.877 2.047 3.695 1.00 98.12 81 MET A O 1
ATOM 641 N N . ILE A 1 82 ? -2.929 3.779 5.145 1.00 98.25 82 ILE A N 1
ATOM 642 C CA . ILE A 1 82 ? -4.016 3.288 5.981 1.00 98.25 82 ILE A CA 1
ATOM 643 C C . ILE A 1 82 ? -5.218 4.204 5.781 1.00 98.25 82 ILE A C 1
ATOM 645 O O . ILE A 1 82 ? -5.121 5.416 5.969 1.00 98.25 82 ILE A O 1
ATOM 649 N N . LEU A 1 83 ? -6.355 3.624 5.410 1.00 98.44 83 LEU A N 1
ATOM 650 C CA . LEU A 1 83 ? -7.613 4.333 5.209 1.00 98.44 83 LEU A CA 1
ATOM 651 C C . LEU A 1 83 ? -8.518 4.149 6.420 1.00 98.44 83 LEU A C 1
ATOM 653 O O . LEU A 1 83 ? -8.834 3.019 6.806 1.00 98.44 83 LEU A O 1
ATOM 657 N N . LYS A 1 84 ? -9.008 5.257 6.980 1.00 97.62 84 LYS A N 1
ATOM 658 C CA . LYS A 1 84 ? -10.073 5.214 7.992 1.00 97.62 84 LYS A CA 1
ATOM 659 C C . LYS A 1 84 ? -11.426 4.841 7.392 1.00 97.62 84 LYS A C 1
ATOM 661 O O . LYS A 1 84 ? -12.211 4.181 8.064 1.00 97.62 84 LYS A O 1
ATOM 666 N N . ASN A 1 85 ? -11.668 5.203 6.132 1.00 97.38 85 ASN A N 1
ATOM 667 C CA . ASN A 1 85 ? -12.840 4.767 5.377 1.00 97.38 85 ASN A CA 1
ATOM 668 C C . ASN A 1 85 ? -12.391 3.753 4.319 1.00 97.38 85 ASN A C 1
ATOM 670 O O . ASN A 1 85 ? -11.619 4.127 3.434 1.00 97.38 85 ASN A O 1
ATOM 674 N N . PRO A 1 86 ? -12.814 2.483 4.407 1.00 97.62 86 PRO A N 1
ATOM 675 C CA . PRO A 1 86 ? -12.356 1.457 3.484 1.00 97.62 86 PRO A CA 1
ATOM 676 C C . PRO A 1 86 ? -12.884 1.695 2.064 1.00 97.62 86 PRO A C 1
ATOM 678 O O . PRO A 1 86 ? -14.025 2.121 1.882 1.00 97.62 86 PRO A O 1
ATOM 681 N N . VAL A 1 87 ? -12.063 1.376 1.064 1.00 98.12 87 VAL A N 1
ATOM 682 C CA . VAL A 1 87 ? -12.370 1.564 -0.363 1.00 98.12 87 VAL A CA 1
ATOM 683 C C . VAL A 1 87 ? -12.797 0.254 -1.021 1.00 98.12 87 VAL A C 1
ATOM 685 O O . VAL A 1 87 ? -12.229 -0.803 -0.746 1.00 98.12 87 VAL A O 1
ATOM 688 N N . GLU A 1 88 ? -13.774 0.309 -1.922 1.00 97.88 88 GLU A N 1
ATOM 689 C CA . GLU A 1 88 ? -14.110 -0.833 -2.771 1.00 97.88 88 GLU A CA 1
ATOM 690 C C . GLU A 1 88 ? -12.934 -1.155 -3.707 1.00 97.88 88 GLU A C 1
ATOM 692 O O . GLU A 1 88 ? -12.479 -0.306 -4.475 1.00 97.88 88 GLU A O 1
ATOM 697 N N . TYR A 1 89 ? -12.415 -2.384 -3.626 1.00 97.62 89 TYR A N 1
ATOM 698 C CA . TYR A 1 89 ? -11.205 -2.795 -4.356 1.00 97.62 89 TYR A CA 1
ATOM 699 C C . TYR A 1 89 ? -11.382 -4.091 -5.165 1.00 97.62 89 TYR A C 1
ATOM 701 O O . TYR A 1 89 ? -10.426 -4.602 -5.755 1.00 97.62 89 TYR A O 1
ATOM 709 N N . SER A 1 90 ? -12.606 -4.627 -5.213 1.00 95.62 90 SER A N 1
ATOM 710 C CA . SER A 1 90 ? -12.937 -5.888 -5.894 1.00 95.62 90 SER A CA 1
ATOM 711 C C . SER A 1 90 ? -12.070 -7.066 -5.424 1.00 95.62 90 SER A C 1
ATOM 713 O O . SER A 1 90 ? -11.536 -7.804 -6.249 1.00 95.62 90 SER A O 1
ATOM 715 N N . THR A 1 91 ? -11.858 -7.212 -4.114 1.00 97.12 91 THR A N 1
ATOM 716 C CA . THR A 1 91 ? -11.075 -8.320 -3.543 1.00 97.12 91 THR A CA 1
ATOM 717 C C . THR A 1 91 ? -11.777 -9.675 -3.753 1.00 97.12 91 THR A C 1
ATOM 719 O O . THR A 1 91 ? -12.997 -9.721 -3.923 1.00 97.12 91 THR A O 1
ATOM 722 N N . PRO A 1 92 ? -11.047 -10.808 -3.689 1.00 95.88 92 PRO A N 1
ATOM 723 C CA . PRO A 1 92 ? -11.638 -12.143 -3.828 1.00 95.88 92 PRO A CA 1
ATOM 724 C C . PRO A 1 92 ? -12.692 -12.508 -2.772 1.00 95.88 92 PRO A C 1
ATOM 726 O O . PRO A 1 92 ? -13.548 -13.347 -3.036 1.00 95.88 92 PRO A O 1
ATOM 729 N N . ASP A 1 93 ? -12.619 -11.914 -1.579 1.00 96.75 93 ASP A N 1
ATOM 730 C CA . ASP A 1 93 ? -13.579 -12.114 -0.485 1.00 96.75 93 ASP A CA 1
ATOM 731 C C . ASP A 1 93 ? -14.708 -11.071 -0.460 1.00 96.75 93 ASP A C 1
ATOM 733 O O . ASP A 1 93 ? -15.612 -11.171 0.367 1.00 96.75 93 ASP A O 1
ATOM 737 N N . GLY A 1 94 ? -14.679 -10.089 -1.366 1.00 97.00 94 GLY A N 1
ATOM 738 C CA . GLY A 1 94 ? -15.664 -9.011 -1.445 1.00 97.00 94 GLY A CA 1
ATOM 739 C C . GLY A 1 94 ? -15.535 -7.937 -0.360 1.00 97.00 94 GLY A C 1
ATOM 740 O O . GLY A 1 94 ? -16.372 -7.039 -0.313 1.00 97.00 94 GLY A O 1
ATOM 741 N N . GLU A 1 95 ? -14.520 -7.999 0.507 1.00 97.00 95 GLU A N 1
ATOM 742 C CA . GLU A 1 95 ? -14.278 -6.976 1.526 1.00 97.00 95 GLU A CA 1
ATOM 743 C C . GLU A 1 95 ? -13.644 -5.700 0.942 1.00 97.00 95 GLU A C 1
ATOM 745 O O . GLU A 1 95 ? -12.753 -5.730 0.091 1.00 97.00 95 GLU A O 1
ATOM 750 N N . ASN A 1 96 ? -14.053 -4.542 1.461 1.00 98.06 96 ASN A N 1
ATOM 751 C CA . ASN A 1 96 ? -13.382 -3.280 1.151 1.00 98.06 96 ASN A CA 1
ATOM 752 C C . ASN A 1 96 ? -11.997 -3.215 1.818 1.00 98.06 96 ASN A C 1
ATOM 754 O O . ASN A 1 96 ? -11.748 -3.849 2.841 1.00 98.06 96 ASN A O 1
ATOM 758 N N . VAL A 1 97 ? -11.093 -2.411 1.260 1.00 98.38 97 VAL A N 1
ATOM 759 C CA . VAL A 1 97 ? -9.684 -2.333 1.665 1.00 98.38 97 VAL A CA 1
ATOM 760 C C . VAL A 1 97 ? -9.419 -1.133 2.569 1.00 98.38 97 VAL A C 1
ATOM 762 O O . VAL A 1 97 ? -9.769 -0.005 2.231 1.00 98.38 97 VAL A O 1
ATOM 765 N N . ASN A 1 98 ? -8.734 -1.364 3.690 1.00 98.38 98 ASN A N 1
ATOM 766 C CA . ASN A 1 98 ? -8.204 -0.319 4.572 1.00 98.38 98 ASN A CA 1
ATOM 767 C C . ASN A 1 98 ? -6.685 -0.164 4.463 1.00 98.38 98 ASN A C 1
ATOM 769 O O . ASN A 1 98 ? -6.160 0.893 4.798 1.00 98.38 98 ASN A O 1
ATOM 773 N N . ILE A 1 99 ? -5.973 -1.220 4.074 1.00 98.31 99 ILE A N 1
ATOM 774 C CA . ILE A 1 99 ? -4.514 -1.292 4.146 1.00 98.31 99 ILE A CA 1
ATOM 775 C C . ILE A 1 99 ? -3.973 -1.441 2.729 1.00 98.31 99 ILE A C 1
ATOM 777 O O . ILE A 1 99 ? -4.217 -2.453 2.071 1.00 98.31 99 ILE A O 1
ATOM 781 N N . ILE A 1 100 ? -3.219 -0.449 2.263 1.00 98.38 100 ILE A N 1
ATOM 782 C CA . ILE A 1 100 ? -2.618 -0.450 0.931 1.00 98.38 100 ILE A CA 1
ATOM 783 C C . ILE A 1 100 ? -1.109 -0.396 1.072 1.00 98.38 100 ILE A C 1
ATOM 785 O O . ILE A 1 100 ? -0.568 0.504 1.708 1.00 98.38 100 ILE A O 1
ATOM 789 N N . ILE A 1 101 ? -0.423 -1.362 0.466 1.00 97.31 101 ILE A N 1
ATOM 790 C CA . ILE A 1 101 ? 1.038 -1.449 0.492 1.00 97.31 101 ILE A CA 1
ATOM 791 C C . ILE A 1 101 ? 1.526 -1.467 -0.953 1.00 97.31 101 ILE A C 1
ATOM 793 O O . ILE A 1 101 ? 1.447 -2.488 -1.632 1.00 97.31 101 ILE A O 1
ATOM 797 N N . MET A 1 102 ? 1.994 -0.319 -1.444 1.00 97.75 102 MET A N 1
ATOM 798 C CA . MET A 1 102 ? 2.510 -0.210 -2.805 1.00 97.75 102 MET A CA 1
ATOM 799 C C . MET A 1 102 ? 3.973 -0.630 -2.855 1.00 97.75 102 MET A C 1
ATOM 801 O O . MET A 1 102 ? 4.777 -0.160 -2.050 1.00 97.75 102 MET A O 1
ATOM 805 N N . LEU A 1 103 ? 4.318 -1.465 -3.835 1.00 96.50 103 LEU A N 1
ATOM 806 C CA . LEU A 1 103 ? 5.676 -1.953 -4.041 1.00 96.50 103 LEU A CA 1
ATOM 807 C C . LEU A 1 103 ? 6.147 -1.741 -5.481 1.00 96.50 103 LEU A C 1
ATOM 809 O O . LEU A 1 103 ? 5.604 -2.324 -6.420 1.00 96.50 103 LEU A O 1
ATOM 813 N N . VAL A 1 104 ? 7.220 -0.976 -5.660 1.00 96.56 104 VAL A N 1
ATOM 814 C CA . VAL A 1 104 ? 7.842 -0.762 -6.972 1.00 96.56 104 VAL A CA 1
ATOM 815 C C . VAL A 1 104 ? 9.270 -1.289 -6.941 1.00 96.56 104 VAL A C 1
ATOM 817 O O . VAL A 1 104 ? 10.035 -0.945 -6.045 1.00 96.56 104 VAL A O 1
ATOM 820 N N . ALA A 1 105 ? 9.639 -2.139 -7.900 1.00 96.12 105 ALA A N 1
ATOM 821 C CA . ALA A 1 105 ? 10.959 -2.770 -7.946 1.00 96.12 105 ALA A CA 1
ATOM 822 C C . ALA A 1 105 ? 11.660 -2.601 -9.305 1.00 96.12 105 ALA A C 1
ATOM 824 O O . ALA A 1 105 ? 10.987 -2.591 -10.339 1.00 96.12 105 ALA A O 1
ATOM 825 N N . PRO A 1 106 ? 13.000 -2.504 -9.340 1.00 95.94 106 PRO A N 1
ATOM 826 C CA . PRO A 1 106 ? 13.749 -2.576 -10.587 1.00 95.94 106 PRO A CA 1
ATOM 827 C C . PRO A 1 106 ? 13.692 -3.998 -11.163 1.00 95.94 106 PRO A C 1
ATOM 829 O O . PRO A 1 106 ? 13.456 -4.972 -10.437 1.00 95.94 106 PRO A O 1
ATOM 832 N N . LYS A 1 107 ? 13.920 -4.144 -12.473 1.00 91.31 107 LYS A N 1
ATOM 833 C CA . LYS A 1 107 ? 13.848 -5.449 -13.163 1.00 91.31 107 LYS A CA 1
ATOM 834 C C . LYS A 1 107 ? 14.889 -6.455 -12.663 1.00 91.31 107 LYS A C 1
ATOM 836 O O . LYS A 1 107 ? 14.680 -7.662 -12.760 1.00 91.31 107 LYS A O 1
ATOM 841 N N . GL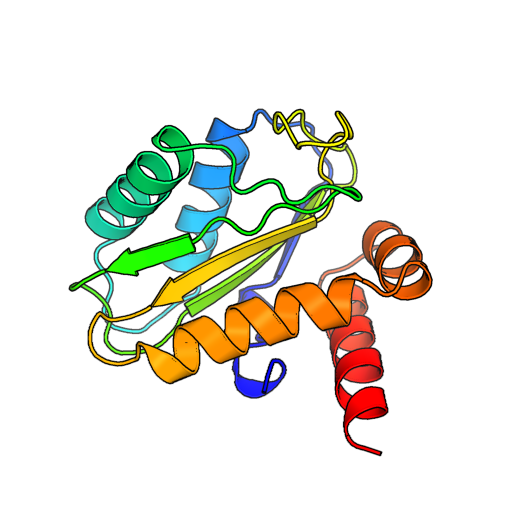U A 1 108 ? 15.997 -5.961 -1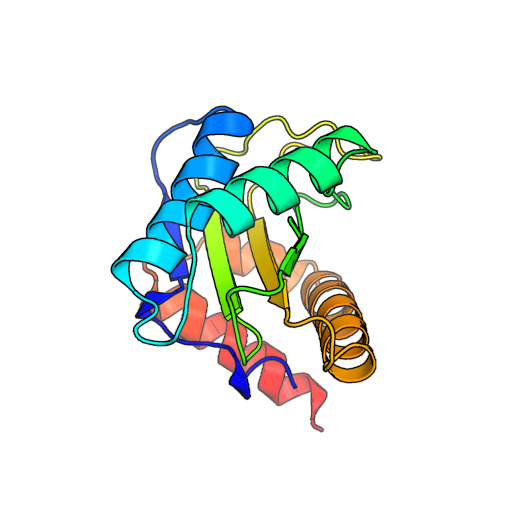2.134 1.00 90.75 108 GLU A N 1
ATOM 842 C CA . GLU A 1 108 ? 17.158 -6.736 -11.711 1.00 90.75 108 GLU A CA 1
ATOM 843 C C . GLU A 1 108 ? 16.957 -7.373 -10.324 1.00 90.75 108 GLU A C 1
ATOM 845 O O . GLU A 1 108 ? 17.564 -8.399 -10.021 1.00 90.75 108 GLU A O 1
ATOM 850 N N . LYS A 1 109 ? 16.068 -6.825 -9.481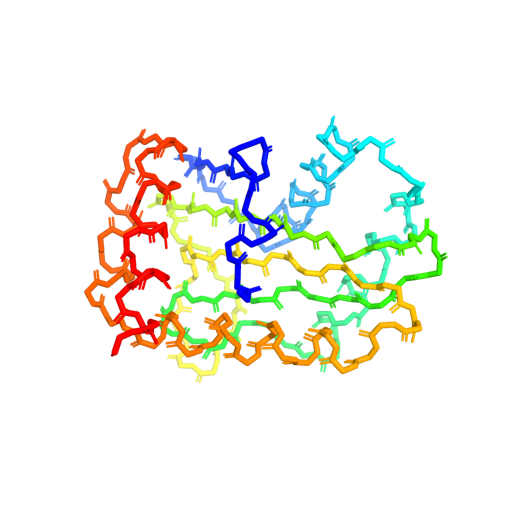 1.00 89.12 109 LYS A N 1
ATOM 851 C CA . LYS A 1 109 ? 15.855 -7.266 -8.087 1.00 89.12 109 LYS A CA 1
ATOM 852 C C . LYS A 1 109 ? 14.700 -8.264 -7.928 1.00 89.12 109 LYS A C 1
ATOM 854 O O . LYS A 1 109 ? 13.877 -8.148 -7.022 1.00 89.12 109 LYS A O 1
ATOM 859 N N . ASN A 1 110 ? 14.629 -9.276 -8.795 1.00 87.06 110 ASN A N 1
ATOM 860 C CA . ASN A 1 110 ? 13.484 -10.200 -8.845 1.00 87.06 110 ASN A CA 1
ATOM 861 C C . ASN A 1 110 ? 13.253 -10.995 -7.551 1.00 87.06 110 ASN A C 1
ATOM 863 O O . ASN A 1 110 ? 12.122 -11.050 -7.072 1.00 87.06 110 ASN A O 1
ATOM 867 N N . ASN A 1 111 ? 14.301 -11.602 -6.987 1.00 91.25 111 ASN A N 1
ATOM 868 C CA . ASN A 1 111 ? 14.162 -12.430 -5.784 1.00 91.25 111 ASN A CA 1
ATOM 869 C C . ASN A 1 111 ? 13.814 -11.583 -4.558 1.00 91.25 111 ASN A C 1
ATOM 871 O O . ASN A 1 111 ? 12.934 -11.944 -3.787 1.00 91.25 111 ASN A O 1
ATOM 875 N N . GLU A 1 112 ? 14.468 -10.431 -4.410 1.00 92.19 112 GLU A N 1
ATOM 876 C CA . GLU A 1 112 ? 14.210 -9.501 -3.310 1.00 92.19 112 GLU A CA 1
ATOM 877 C C . GLU A 1 112 ? 12.765 -8.988 -3.340 1.00 92.19 112 GLU A C 1
ATOM 879 O O . GLU A 1 112 ? 12.081 -8.982 -2.320 1.00 92.19 112 GLU A O 1
ATOM 884 N N . TYR A 1 113 ? 12.267 -8.663 -4.534 1.00 92.38 113 TYR A N 1
ATOM 885 C CA . TYR A 1 113 ? 10.881 -8.277 -4.762 1.00 92.38 113 TYR A CA 1
ATOM 886 C C . TYR A 1 113 ? 9.873 -9.365 -4.355 1.00 92.38 113 TYR A C 1
ATOM 888 O O . TYR A 1 113 ? 8.920 -9.079 -3.631 1.00 92.38 113 TYR A O 1
ATOM 896 N N . LEU A 1 114 ? 10.082 -10.616 -4.783 1.00 92.31 114 LEU A N 1
ATOM 897 C CA . LEU A 1 114 ? 9.184 -11.725 -4.434 1.00 92.31 114 LEU A CA 1
ATOM 898 C C . LEU A 1 114 ? 9.225 -12.042 -2.932 1.00 92.31 114 LEU A C 1
ATOM 900 O O . LEU A 1 114 ? 8.177 -12.252 -2.325 1.00 92.31 114 LEU A O 1
ATOM 904 N N . ASN A 1 115 ? 10.412 -12.009 -2.319 1.00 91.88 115 ASN A N 1
ATOM 905 C CA . ASN A 1 115 ? 10.577 -12.214 -0.879 1.00 91.88 115 ASN A CA 1
ATOM 906 C C . ASN A 1 115 ? 9.855 -11.135 -0.065 1.00 91.88 115 ASN A C 1
ATOM 908 O O . ASN A 1 115 ? 9.275 -11.428 0.981 1.00 91.88 115 ASN A O 1
ATOM 912 N N . LEU A 1 116 ? 9.865 -9.889 -0.542 1.00 91.69 116 LEU A N 1
ATOM 913 C CA . LEU A 1 116 ? 9.169 -8.793 0.117 1.00 91.69 116 LEU A CA 1
ATOM 914 C C . LEU A 1 116 ? 7.646 -8.913 -0.022 1.00 91.69 116 LEU A C 1
ATOM 916 O O . LEU A 1 116 ? 6.945 -8.738 0.970 1.00 91.69 116 LEU A O 1
ATOM 920 N N . LEU A 1 117 ? 7.127 -9.290 -1.196 1.00 91.94 117 LEU A N 1
ATOM 921 C CA . LEU A 1 117 ? 5.697 -9.589 -1.363 1.00 91.94 117 LEU A CA 1
ATOM 922 C C . LEU A 1 117 ? 5.226 -10.722 -0.440 1.00 91.94 117 LEU A C 1
ATOM 924 O O . LEU A 1 117 ? 4.160 -10.616 0.170 1.00 91.94 117 LEU A O 1
ATOM 928 N N . ALA A 1 118 ? 6.023 -11.787 -0.320 1.00 91.00 118 ALA A N 1
ATOM 929 C CA . ALA A 1 118 ? 5.742 -12.884 0.602 1.00 91.00 118 ALA A CA 1
ATOM 930 C C . ALA A 1 118 ? 5.743 -12.394 2.059 1.00 91.00 118 ALA A C 1
ATOM 932 O O . ALA A 1 118 ? 4.781 -12.635 2.780 1.00 91.00 118 ALA A O 1
ATOM 933 N N . SER A 1 119 ? 6.752 -11.604 2.447 1.00 89.75 119 SER A N 1
ATOM 934 C CA . SER A 1 119 ? 6.852 -11.015 3.793 1.00 89.75 119 SER A CA 1
ATOM 935 C C . SER A 1 119 ? 5.645 -10.150 4.139 1.00 89.75 119 SER A C 1
ATOM 937 O O . SER A 1 119 ? 5.095 -10.261 5.228 1.00 89.75 119 SER A O 1
ATOM 939 N N . ILE A 1 120 ? 5.225 -9.282 3.212 1.00 90.56 120 ILE A N 1
ATOM 940 C CA . ILE A 1 120 ? 4.039 -8.438 3.377 1.00 90.56 120 ILE A CA 1
ATOM 941 C C . ILE A 1 120 ? 2.811 -9.322 3.586 1.00 90.56 120 ILE A C 1
ATOM 943 O O . ILE A 1 120 ? 2.056 -9.118 4.532 1.00 90.56 120 ILE A O 1
ATOM 947 N N . SER A 1 121 ? 2.636 -10.325 2.726 1.00 88.50 121 SER A N 1
ATOM 948 C CA . SER A 1 121 ? 1.502 -11.239 2.825 1.00 88.50 121 SER A CA 1
ATOM 949 C C . SER A 1 121 ? 1.476 -11.932 4.186 1.00 88.50 121 SER A C 1
ATOM 951 O O . SER A 1 121 ? 0.427 -11.953 4.817 1.00 88.50 121 SER A O 1
ATOM 953 N N . ASP A 1 122 ? 2.612 -12.438 4.664 1.00 88.94 122 ASP A N 1
ATOM 954 C CA . ASP A 1 122 ? 2.710 -13.190 5.916 1.00 88.94 122 ASP A CA 1
ATOM 955 C C . ASP A 1 122 ? 2.496 -12.318 7.157 1.00 88.94 122 ASP A C 1
ATOM 957 O O . ASP A 1 122 ? 1.632 -12.648 7.971 1.00 88.94 122 ASP A O 1
ATOM 961 N N . ILE A 1 123 ? 3.150 -11.155 7.244 1.00 89.38 123 ILE A N 1
ATOM 962 C CA . ILE A 1 123 ? 2.970 -10.201 8.352 1.00 89.38 123 ILE A CA 1
ATOM 963 C C . ILE A 1 123 ? 1.494 -9.810 8.483 1.00 89.38 123 ILE A C 1
ATOM 965 O O . ILE A 1 123 ? 0.908 -9.845 9.569 1.00 89.38 123 ILE A O 1
ATOM 969 N N . PHE A 1 124 ? 0.849 -9.492 7.360 1.00 90.69 124 PHE A N 1
ATOM 970 C CA . PHE A 1 124 ? -0.538 -9.045 7.353 1.00 90.69 124 PHE A CA 1
ATOM 971 C C . PHE A 1 124 ? -1.568 -10.190 7.411 1.00 90.69 124 PHE A C 1
ATOM 973 O O . PHE A 1 124 ? -2.768 -9.919 7.531 1.00 90.69 124 PHE A O 1
ATOM 980 N N . ARG A 1 125 ? -1.155 -11.472 7.454 1.00 88.75 125 ARG A N 1
ATOM 981 C CA . ARG A 1 125 ? -2.057 -12.574 7.863 1.00 88.75 125 ARG A CA 1
ATOM 982 C C . ARG A 1 125 ? -2.506 -12.418 9.311 1.00 88.75 125 ARG A C 1
ATOM 984 O O . ARG A 1 125 ? -3.618 -12.851 9.632 1.00 88.75 125 ARG A O 1
ATOM 991 N N . ASN A 1 126 ? -1.692 -11.787 10.157 1.00 92.44 126 ASN A N 1
ATOM 992 C CA . ASN A 1 126 ? -2.013 -11.555 11.556 1.00 92.44 126 ASN A CA 1
ATOM 993 C C . ASN A 1 126 ? -3.223 -10.610 11.689 1.00 92.44 126 ASN A C 1
ATOM 995 O O . ASN A 1 126 ? -3.166 -9.428 11.357 1.00 92.44 126 ASN A O 1
ATOM 999 N N . GLU A 1 127 ? -4.349 -11.147 12.160 1.00 94.50 127 GLU A N 1
ATOM 1000 C CA . GLU A 1 127 ? -5.592 -10.389 12.327 1.00 94.50 127 GLU A CA 1
ATOM 1001 C C . GLU A 1 127 ? -5.484 -9.299 13.395 1.00 94.50 127 GLU A C 1
ATOM 1003 O O . GLU A 1 127 ? -6.041 -8.217 13.218 1.00 94.50 127 GLU A O 1
ATOM 1008 N N . GLU A 1 128 ? -4.745 -9.555 14.474 1.00 95.62 128 GLU A N 1
ATOM 1009 C CA . GLU A 1 128 ? -4.514 -8.577 15.537 1.00 95.62 128 GLU A CA 1
ATOM 1010 C C . GLU A 1 128 ? -3.756 -7.360 14.993 1.00 95.62 128 GLU A C 1
ATOM 1012 O O . GLU A 1 128 ? -4.162 -6.227 15.241 1.00 95.62 128 GLU A O 1
ATOM 1017 N N . LEU A 1 129 ? -2.725 -7.579 14.166 1.00 94.62 129 LEU A N 1
ATOM 1018 C CA . LEU A 1 129 ? -2.019 -6.496 13.480 1.00 94.62 129 LEU A CA 1
ATOM 1019 C C . LEU A 1 129 ? -2.976 -5.682 12.607 1.00 94.62 129 LEU A C 1
ATOM 1021 O O . LEU A 1 129 ? -2.993 -4.457 12.714 1.00 94.62 129 LEU A O 1
ATOM 1025 N N . ARG A 1 130 ? -3.790 -6.341 11.770 1.00 95.81 130 ARG A N 1
ATOM 1026 C CA . ARG A 1 130 ? -4.749 -5.637 10.900 1.00 95.81 130 ARG A CA 1
ATOM 1027 C C . ARG A 1 130 ? -5.747 -4.810 11.705 1.00 95.81 130 ARG A C 1
ATOM 1029 O O . ARG A 1 130 ? -6.018 -3.674 11.340 1.00 95.81 130 ARG A O 1
ATOM 1036 N N . LYS A 1 131 ? -6.265 -5.337 12.815 1.00 96.25 131 LYS A N 1
ATOM 1037 C CA . LYS A 1 131 ? -7.177 -4.590 13.696 1.00 96.25 131 LYS A CA 1
ATOM 1038 C C . LYS A 1 131 ? -6.480 -3.427 14.395 1.00 96.25 131 LYS A C 1
ATOM 1040 O O . LYS A 1 131 ? -7.071 -2.364 14.541 1.00 96.25 131 LYS A O 1
ATOM 1045 N N . ASN A 1 132 ? -5.236 -3.599 14.821 1.00 97.06 132 ASN A N 1
ATOM 1046 C CA . ASN A 1 132 ? -4.504 -2.547 15.516 1.00 97.06 132 ASN A CA 1
ATOM 1047 C C . ASN A 1 132 ? -4.095 -1.419 14.557 1.00 97.06 132 ASN A C 1
ATOM 1049 O O . ASN A 1 132 ? -4.291 -0.251 14.881 1.00 97.06 132 ASN A O 1
ATOM 1053 N N . ILE A 1 133 ? -3.617 -1.749 13.351 1.00 96.25 133 ILE A N 1
ATOM 1054 C CA . ILE A 1 133 ? -3.104 -0.754 12.399 1.00 96.25 133 ILE A CA 1
ATOM 1055 C C . ILE A 1 133 ? -4.205 0.177 11.879 1.00 96.25 133 ILE A C 1
ATOM 1057 O O . ILE A 1 133 ? -3.986 1.379 11.767 1.00 96.25 133 ILE A O 1
ATOM 1061 N N . ILE A 1 134 ? -5.421 -0.338 11.644 1.00 96.38 134 ILE A N 1
ATOM 1062 C CA . ILE A 1 134 ? -6.564 0.493 11.226 1.00 96.38 134 ILE A CA 1
ATOM 1063 C C . ILE A 1 134 ? -7.034 1.441 12.338 1.00 96.38 134 ILE A C 1
ATOM 1065 O O . ILE A 1 134 ? -7.669 2.458 12.056 1.00 96.38 134 ILE A O 1
ATOM 1069 N N . ASN A 1 135 ? -6.701 1.147 13.599 1.00 96.62 135 ASN A N 1
ATOM 1070 C CA . ASN A 1 135 ? -7.057 1.962 14.759 1.00 96.62 135 ASN A CA 1
ATOM 1071 C C . ASN A 1 135 ? -5.998 3.018 15.120 1.00 96.62 135 ASN A C 1
ATOM 1073 O O . ASN A 1 135 ? -6.330 3.949 15.850 1.00 96.62 135 ASN A O 1
ATOM 1077 N N . CYS A 1 136 ? -4.786 2.955 14.557 1.00 97.06 136 CYS A N 1
ATOM 1078 C CA . CYS A 1 136 ? -3.751 3.978 14.745 1.00 97.06 136 CYS A CA 1
ATOM 1079 C C . CYS A 1 136 ? -4.223 5.374 14.305 1.00 97.06 136 CYS A C 1
ATOM 1081 O O . CYS A 1 136 ? -4.956 5.519 13.324 1.00 97.06 136 CYS A O 1
ATOM 1083 N N . ASN A 1 137 ? -3.801 6.414 15.018 1.00 96.38 137 ASN A N 1
ATOM 1084 C CA . ASN A 1 137 ? -4.226 7.801 14.804 1.00 96.38 137 ASN A CA 1
ATOM 1085 C C . ASN A 1 137 ? -3.143 8.689 14.180 1.00 96.38 137 ASN A C 1
ATOM 1087 O O . ASN A 1 137 ? -3.428 9.843 13.846 1.00 96.38 137 ASN A O 1
ATOM 1091 N N . SER A 1 138 ? -1.938 8.153 13.989 1.00 96.38 138 SER A N 1
ATOM 1092 C CA . SER A 1 138 ? -0.812 8.831 13.350 1.00 96.38 138 SER A CA 1
ATOM 1093 C C . SER A 1 138 ? 0.057 7.859 12.545 1.00 96.38 138 SER A C 1
ATOM 1095 O O . SER A 1 138 ? 0.019 6.643 12.742 1.00 96.38 138 SER A O 1
ATOM 1097 N N . GLU A 1 139 ? 0.855 8.412 11.633 1.00 95.50 139 GLU A N 1
ATOM 1098 C CA . GLU A 1 139 ? 1.849 7.675 10.839 1.00 95.50 139 GLU A CA 1
ATOM 1099 C C . GLU A 1 139 ? 2.958 7.084 11.726 1.00 95.50 139 GLU A C 1
ATOM 1101 O O . GLU A 1 139 ? 3.425 5.974 11.470 1.00 95.50 139 GLU A O 1
ATOM 1106 N N . ASP A 1 140 ? 3.314 7.776 12.813 1.00 94.38 140 ASP A N 1
ATOM 1107 C CA . ASP A 1 140 ? 4.283 7.294 13.801 1.00 94.38 140 ASP A CA 1
ATOM 1108 C C . ASP A 1 140 ? 3.754 6.067 14.562 1.00 94.38 140 ASP A C 1
ATOM 1110 O O . ASP A 1 140 ? 4.468 5.073 14.685 1.00 94.38 140 ASP A O 1
ATOM 1114 N N . GLU A 1 141 ? 2.484 6.069 14.990 1.00 95.75 141 GLU A N 1
ATOM 1115 C CA . GLU A 1 141 ? 1.861 4.898 15.630 1.00 95.75 141 GLU A CA 1
ATOM 1116 C C . GLU A 1 141 ? 1.842 3.681 14.691 1.00 95.75 141 GLU A C 1
ATOM 1118 O O . GLU A 1 141 ? 2.103 2.553 15.119 1.00 95.75 141 GLU A O 1
ATOM 1123 N N . ILE A 1 142 ? 1.565 3.904 13.401 1.00 95.62 142 ILE A N 1
ATOM 1124 C CA . ILE A 1 142 ? 1.597 2.851 12.376 1.00 95.62 142 ILE A CA 1
ATOM 1125 C C . ILE A 1 142 ? 3.012 2.276 12.257 1.00 95.62 142 ILE A C 1
ATOM 1127 O O . ILE A 1 142 ? 3.187 1.054 12.253 1.00 95.62 142 ILE A O 1
ATOM 1131 N N . LEU A 1 143 ? 4.027 3.142 12.17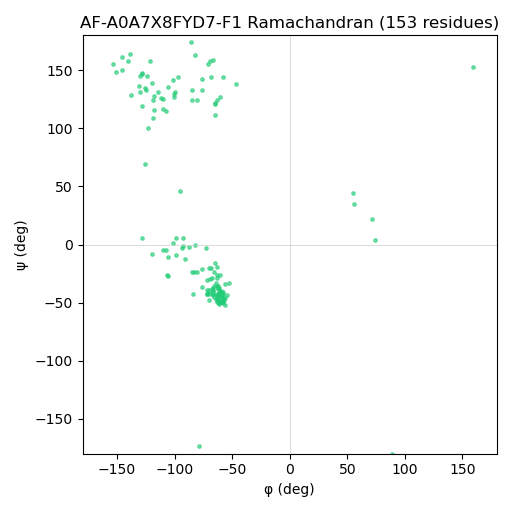4 1.00 93.00 143 LEU A N 1
ATOM 1132 C CA . LEU A 1 143 ? 5.420 2.721 12.073 1.00 93.00 143 LEU A CA 1
ATOM 1133 C C . LEU A 1 143 ? 5.852 1.907 13.298 1.00 93.00 143 LEU A C 1
ATOM 1135 O O . LEU A 1 143 ? 6.410 0.820 13.143 1.00 93.00 143 LEU A O 1
ATOM 1139 N N . GLU A 1 144 ? 5.578 2.399 14.506 1.00 92.44 144 GLU A N 1
ATOM 1140 C CA . GLU A 1 144 ? 5.916 1.708 15.754 1.00 92.44 144 GLU A CA 1
ATOM 1141 C C . GLU A 1 144 ? 5.271 0.322 15.835 1.00 92.44 144 GLU A C 1
ATOM 1143 O O . GLU A 1 144 ? 5.921 -0.658 16.225 1.00 92.44 144 GLU A O 1
ATOM 1148 N N . LEU A 1 145 ? 4.002 0.219 15.430 1.00 93.06 145 LEU A N 1
ATOM 1149 C CA . LEU A 1 145 ? 3.280 -1.045 15.392 1.00 93.06 145 LEU A CA 1
ATOM 1150 C C . LEU A 1 145 ? 3.934 -2.024 14.408 1.00 93.06 145 LEU A C 1
ATOM 1152 O O . LEU A 1 145 ? 4.234 -3.160 14.779 1.00 93.06 145 LEU A O 1
ATOM 1156 N N . LEU A 1 146 ? 4.219 -1.586 13.179 1.00 91.25 146 LEU A N 1
ATOM 1157 C CA . LEU A 1 146 ? 4.868 -2.421 12.164 1.00 91.25 146 LEU A CA 1
ATOM 1158 C C . LEU A 1 146 ? 6.267 -2.873 12.591 1.00 91.25 146 LEU A C 1
ATOM 1160 O O . LEU A 1 146 ? 6.632 -4.031 12.357 1.00 91.25 146 LEU A O 1
ATOM 1164 N N . ILE A 1 147 ? 7.031 -2.003 13.261 1.00 89.38 147 ILE A N 1
ATOM 1165 C CA . ILE A 1 147 ? 8.346 -2.350 13.808 1.00 89.38 147 ILE A CA 1
ATOM 1166 C C . ILE A 1 147 ? 8.218 -3.444 14.867 1.00 89.38 147 ILE A C 1
ATOM 1168 O O . ILE A 1 147 ? 8.942 -4.445 14.825 1.00 89.38 147 ILE A O 1
ATOM 1172 N N . ARG A 1 148 ? 7.275 -3.285 15.800 1.00 88.12 148 ARG A N 1
ATOM 1173 C CA . ARG A 1 148 ? 7.022 -4.256 16.868 1.00 88.12 148 ARG A CA 1
ATOM 1174 C C . ARG A 1 148 ? 6.646 -5.632 16.320 1.00 88.12 148 ARG A C 1
ATOM 1176 O O . ARG A 1 148 ? 7.163 -6.627 16.820 1.00 88.12 148 ARG A O 1
ATOM 1183 N N . TYR A 1 149 ? 5.775 -5.704 15.314 1.00 83.75 149 TYR A N 1
ATOM 1184 C CA . TYR A 1 149 ? 5.373 -6.983 14.712 1.00 83.75 149 TYR A CA 1
ATOM 1185 C C . TYR A 1 149 ? 6.493 -7.610 13.878 1.00 83.75 149 TYR A C 1
ATOM 1187 O O . TYR A 1 149 ? 6.774 -8.793 14.043 1.00 83.75 149 TYR A O 1
ATOM 1195 N N . SER A 1 150 ? 7.215 -6.817 13.082 1.00 75.62 150 SER A N 1
ATOM 1196 C CA . SER A 1 150 ? 8.332 -7.320 12.268 1.00 75.62 150 SER A CA 1
ATOM 1197 C C . SER A 1 150 ? 9.514 -7.831 13.103 1.00 75.62 150 SER A C 1
ATOM 1199 O O . SER A 1 150 ? 10.310 -8.626 12.615 1.00 75.62 150 SER A O 1
ATOM 1201 N N . SER A 1 151 ? 9.657 -7.362 14.348 1.00 71.44 151 SER A N 1
ATOM 1202 C CA . SER A 1 151 ? 10.723 -7.794 15.267 1.00 71.44 151 SER A CA 1
ATOM 1203 C C . SER A 1 151 ? 10.367 -9.075 16.028 1.00 71.44 151 SER A C 1
ATOM 1205 O O . SER A 1 151 ? 11.260 -9.790 16.472 1.00 71.44 151 SER A O 1
ATOM 1207 N N . LYS A 1 152 ? 9.070 -9.379 16.176 1.00 59.81 152 LYS A N 1
ATOM 1208 C CA . LYS A 1 152 ? 8.576 -10.595 16.843 1.00 59.81 152 LYS A CA 1
ATOM 1209 C C . LYS A 1 152 ? 8.711 -11.857 15.985 1.00 59.81 152 LYS A C 1
ATOM 1211 O O . LYS A 1 152 ? 8.722 -12.937 16.551 1.00 59.81 152 LYS A O 1
ATOM 1216 N N . GLU A 1 153 ? 8.832 -11.730 14.663 1.00 50.12 153 GLU A N 1
ATOM 1217 C CA . GLU A 1 153 ? 9.037 -12.867 13.744 1.00 50.12 153 GLU A CA 1
ATOM 1218 C C . GLU A 1 153 ? 10.518 -13.253 13.553 1.00 50.12 153 GLU A C 1
ATOM 1220 O O . GLU A 1 153 ? 10.821 -14.201 12.836 1.00 50.12 153 GLU A O 1
ATOM 1225 N N . ILE A 1 154 ? 11.453 -12.521 14.173 1.00 46.28 154 ILE A N 1
ATOM 1226 C CA . ILE A 1 154 ? 12.902 -12.796 14.099 1.00 46.28 154 ILE A CA 1
ATOM 1227 C C . ILE A 1 154 ? 13.366 -13.706 15.263 1.00 46.28 154 ILE A C 1
ATOM 1229 O O . ILE A 1 154 ? 14.540 -14.070 15.326 1.00 46.28 154 ILE A O 1
ATOM 1233 N N . ILE A 1 155 ? 12.463 -14.100 16.170 1.00 34.38 155 ILE A N 1
ATOM 1234 C CA . ILE A 1 155 ? 12.755 -14.939 17.346 1.00 34.38 155 ILE 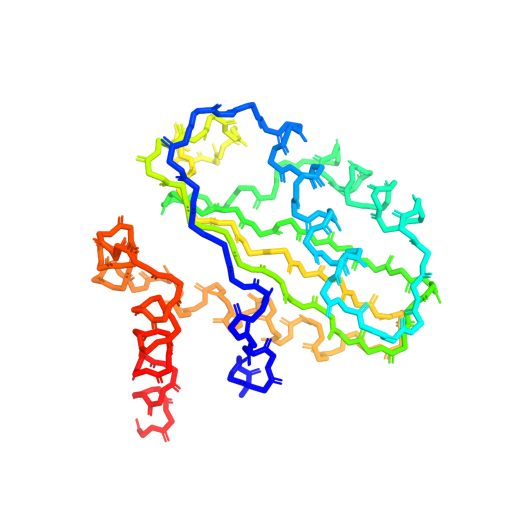A CA 1
ATOM 1235 C C . ILE A 1 155 ? 12.046 -16.285 17.227 1.00 34.38 155 ILE A C 1
ATOM 1237 O O . ILE A 1 155 ? 10.823 -16.274 16.968 1.00 34.38 155 ILE A O 1
#

Mean predicted aligned error: 3.48 Å

Solvent-accessible surface area (backbone atoms only — not comparable to full-atom values): 8517 Å² total; per-residue (Å²): 123,66,70,87,56,65,49,67,78,38,39,44,73,41,79,60,80,61,55,56,66,57,49,55,52,49,56,49,48,46,47,63,77,60,53,84,69,66,69,42,67,68,58,48,50,53,37,34,52,56,44,42,74,77,44,60,42,29,78,24,94,25,29,29,49,50,46,32,68,36,83,52,34,86,57,74,45,51,37,38,37,39,32,70,42,60,23,70,47,73,14,88,75,69,41,44,30,28,39,38,40,38,40,40,28,23,76,86,47,55,68,65,50,53,53,44,55,50,49,53,54,56,63,62,63,39,62,67,57,54,60,49,54,63,65,45,89,46,41,65,53,39,49,54,50,52,51,55,56,64,58,59,73,78,108

Sequence (155 aa):
MLLSYLNNKMISLEKNSYTKDEILEKMVNIINEKYTGKKDINEIYKKIIARENVGTTGIGKGIAVPHARCESINEIIMAIMILKNPVEYSTPDGENVNIIIMLVAPKEKNNEYLNLLASISDIFRNEELRKNIINCNSEDEILELLIRYSSKEII

Nearest PDB structures (foldseek):
  3urr-assembly1_B  TM=9.301E-01  e=2.492E-14  Burkholderia thailandensis E264
  3urr-assembly1_A  TM=9.318E-01  e=4.211E-14  Burkholderia thailandensis E264
  2a0j-assembly1_A  TM=9.244E-01  e=5.126E-14  Neisseria meningitidis MC58
  4gqx-assembly1_B  TM=9.251E-01  e=7.596E-14  Burkholderia pseudomallei 1710b
  1a6j-assembly1_B-2  TM=9.211E-01  e=1.463E-13  Escherichia coli

pLDDT: mean 93.0, std 9.34, range [34.38, 98.44]